Protein AF-A0A559S255-F1 (afdb_monomer)

Sequence (124 aa):
MNSKVTTIAQYVLGVAMLIFGLNKFFGFMPAPDLPLKAKIFMTALDSSGYIFPLLGVFYILAGILLVTKKAIPFALLILVPVSINIVAFHLKLDPKGVLFALIIATLNGYLIYAHWDRFKSLFN

Secondary structure (DSSP, 8-state):
---HHHHHHHHHHHHHHHHHHHHHHH--SPPP---HHHHHHHHHHHHTSSHHHHHHHHHHHHHHHHHTTSSHHHHHHHHHHHHHHHHHHHHHT-GGGHHHHHHHHHHHHHHHHHTHHHHGGG--

Solvent-accessible surface area (backbone atoms only — not comparable to full-atom values): 6671 Å² total; per-residue (Å²): 120,92,45,73,64,60,55,51,52,37,42,54,52,11,52,50,26,34,54,57,13,51,34,58,79,67,61,79,63,82,82,77,93,61,48,70,69,33,43,54,53,53,50,54,42,52,73,65,72,48,55,51,58,51,51,17,51,54,25,33,53,25,9,51,23,34,62,72,67,41,66,46,72,59,27,50,56,66,44,45,66,52,31,54,48,48,39,53,45,13,74,75,41,37,62,90,56,31,67,63,30,47,52,53,32,49,51,47,52,52,52,47,60,57,43,39,84,75,52,48,70,80,79,105

Mean predicted aligned error: 3.07 Å

pLDDT: mean 95.32, std 5.93, range [53.41, 98.75]

Radius of gyration: 15.19 Å; Cα contacts (8 Å, |Δi|>4): 112; chains: 1; bounding box: 41×26×40 Å

Structure (mmCIF, N/CA/C/O backbone):
data_AF-A0A559S255-F1
#
_entry.id   AF-A0A559S255-F1
#
loop_
_atom_site.group_PDB
_atom_site.id
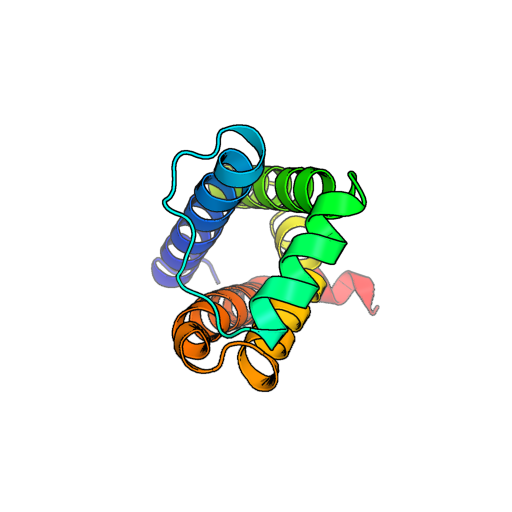_atom_site.type_symbol
_atom_site.label_atom_id
_atom_site.label_alt_id
_atom_site.label_comp_id
_atom_site.label_asym_id
_atom_site.label_entity_id
_atom_site.label_seq_id
_atom_site.pdbx_PDB_ins_code
_atom_site.Cartn_x
_atom_site.Cartn_y
_atom_site.Cartn_z
_atom_site.occupancy
_atom_site.B_iso_or_equiv
_atom_site.auth_seq_id
_atom_site.auth_comp_id
_atom_site.auth_asym_id
_atom_site.auth_atom_id
_atom_site.pdbx_PDB_model_num
ATOM 1 N N . MET A 1 1 ? -15.144 -3.795 15.579 1.00 53.41 1 MET A N 1
ATOM 2 C CA . MET A 1 1 ? -14.539 -5.073 16.030 1.00 53.41 1 MET A CA 1
ATOM 3 C C . MET A 1 1 ? -13.049 -4.873 16.273 1.00 53.41 1 MET A C 1
ATOM 5 O O . MET A 1 1 ? -12.371 -4.411 15.367 1.00 53.41 1 MET A O 1
ATOM 9 N N . ASN A 1 2 ? -12.534 -5.188 17.464 1.00 62.88 2 ASN A N 1
ATOM 10 C CA . ASN A 1 2 ? -11.092 -5.165 17.742 1.00 62.88 2 ASN A CA 1
ATOM 11 C C . ASN A 1 2 ? -10.609 -6.603 17.983 1.00 62.88 2 ASN A C 1
ATOM 13 O O . ASN A 1 2 ? -10.272 -6.991 19.099 1.00 62.88 2 ASN A O 1
ATOM 17 N N . SER A 1 3 ? -10.697 -7.438 16.944 1.00 82.88 3 SER A N 1
ATOM 18 C CA . SER A 1 3 ? -10.234 -8.823 17.024 1.00 82.88 3 SER A CA 1
ATOM 19 C C . SER A 1 3 ? -8.714 -8.868 16.846 1.00 82.88 3 SER A C 1
ATOM 21 O O . SER A 1 3 ? -8.126 -8.049 16.129 1.00 82.88 3 SER A O 1
ATOM 23 N N . LYS A 1 4 ? -8.060 -9.855 17.473 1.00 90.44 4 LYS A N 1
ATOM 24 C CA . LYS A 1 4 ? -6.627 -10.123 17.259 1.00 90.44 4 LYS A CA 1
ATOM 25 C C . LYS A 1 4 ? -6.308 -10.256 15.762 1.00 90.44 4 LYS A C 1
ATOM 27 O O . LYS A 1 4 ? -5.296 -9.736 15.309 1.00 90.44 4 LYS A O 1
ATOM 32 N N . VAL A 1 5 ? -7.222 -10.850 14.989 1.00 93.50 5 VAL A N 1
ATOM 33 C CA . VAL A 1 5 ? -7.116 -11.016 13.531 1.00 93.50 5 VAL A CA 1
ATOM 34 C C . VAL A 1 5 ? -7.062 -9.672 12.800 1.00 93.50 5 VAL A C 1
ATOM 36 O O . VAL A 1 5 ? -6.174 -9.476 11.978 1.00 93.50 5 VAL A O 1
ATOM 39 N N . THR A 1 6 ? -7.949 -8.718 13.112 1.00 94.94 6 THR A N 1
ATOM 40 C CA . THR A 1 6 ? -7.919 -7.371 12.504 1.00 94.94 6 THR A CA 1
ATOM 41 C C . THR A 1 6 ? -6.608 -6.651 12.803 1.00 94.94 6 THR A C 1
ATOM 43 O O . THR A 1 6 ? -6.025 -6.044 11.910 1.00 94.94 6 THR A O 1
ATOM 46 N N . THR A 1 7 ? -6.102 -6.767 14.034 1.00 95.25 7 THR A N 1
ATOM 47 C CA . THR A 1 7 ? -4.818 -6.154 14.407 1.00 95.25 7 THR A CA 1
ATOM 48 C C . THR A 1 7 ? -3.651 -6.781 13.641 1.00 95.25 7 THR A C 1
ATOM 50 O O . THR A 1 7 ? -2.806 -6.052 13.127 1.00 95.25 7 THR A O 1
ATOM 53 N N . ILE A 1 8 ? -3.612 -8.112 13.521 1.00 96.50 8 ILE A N 1
ATOM 54 C CA . ILE A 1 8 ? -2.575 -8.815 12.750 1.00 96.50 8 ILE A CA 1
ATOM 55 C C . ILE A 1 8 ? -2.638 -8.410 11.275 1.00 96.50 8 ILE A C 1
ATOM 57 O O . ILE A 1 8 ? -1.624 -7.996 10.724 1.00 96.50 8 ILE A O 1
ATOM 61 N N . ALA A 1 9 ? -3.821 -8.455 10.655 1.00 96.81 9 ALA A N 1
ATOM 62 C CA . ALA A 1 9 ? -4.013 -8.053 9.262 1.00 96.81 9 ALA A CA 1
ATOM 63 C C . ALA A 1 9 ? -3.556 -6.607 9.008 1.00 96.81 9 ALA A C 1
ATOM 65 O O . ALA A 1 9 ? -2.893 -6.333 8.009 1.00 96.81 9 ALA A O 1
ATOM 66 N N . GLN A 1 10 ? -3.851 -5.694 9.938 1.00 97.56 10 GLN A N 1
ATOM 67 C CA . GLN A 1 10 ? -3.423 -4.299 9.871 1.00 97.56 10 GLN A CA 1
ATOM 68 C C . GLN A 1 10 ? -1.899 -4.154 9.917 1.00 97.56 10 GLN A C 1
ATOM 70 O O . GLN A 1 10 ? -1.342 -3.409 9.113 1.00 97.56 10 GLN A O 1
ATOM 75 N N . TYR A 1 11 ? -1.217 -4.858 10.825 1.00 98.06 11 TYR A N 1
ATOM 76 C CA . TYR A 1 11 ? 0.246 -4.828 10.882 1.00 98.06 11 TYR A CA 1
ATOM 77 C C . TYR A 1 11 ? 0.880 -5.471 9.653 1.00 98.06 11 TYR A C 1
ATOM 79 O O . TYR A 1 11 ? 1.820 -4.903 9.109 1.00 98.06 11 TYR A O 1
ATOM 87 N N . VAL A 1 12 ? 0.354 -6.606 9.184 1.00 98.06 12 VAL A N 1
ATOM 88 C CA . VAL A 1 12 ? 0.843 -7.279 7.972 1.00 98.06 12 VAL A CA 1
ATOM 89 C C . VAL A 1 12 ? 0.743 -6.345 6.768 1.00 98.06 12 VAL A C 1
ATOM 91 O O . VAL A 1 12 ? 1.742 -6.128 6.085 1.00 98.06 12 VAL A O 1
ATOM 94 N N . LEU A 1 13 ? -0.426 -5.733 6.543 1.00 98.38 13 LEU A N 1
ATOM 95 C CA . LEU A 1 13 ? -0.605 -4.782 5.448 1.00 98.38 13 LEU A CA 1
ATOM 96 C C . LEU A 1 13 ? 0.292 -3.549 5.629 1.00 98.38 13 LEU A C 1
ATOM 98 O O . LEU A 1 13 ? 0.990 -3.159 4.699 1.00 98.38 13 LEU A O 1
ATOM 102 N N . GLY A 1 14 ? 0.316 -2.961 6.828 1.00 98.44 14 GLY A N 1
ATOM 103 C CA . GLY A 1 14 ? 1.093 -1.756 7.117 1.00 98.44 14 GLY A CA 1
ATOM 104 C C . GLY A 1 14 ? 2.598 -1.946 6.924 1.00 98.44 14 GLY A C 1
ATOM 105 O O . GLY A 1 14 ? 3.233 -1.146 6.240 1.00 98.44 14 GLY A O 1
ATOM 106 N N . VAL A 1 15 ? 3.165 -3.027 7.463 1.00 98.62 15 VAL A N 1
ATOM 107 C CA . VAL A 1 15 ? 4.589 -3.362 7.304 1.00 98.62 15 VAL A CA 1
ATOM 108 C C . VAL A 1 15 ? 4.915 -3.671 5.845 1.00 98.62 15 VAL A C 1
ATOM 110 O O . VAL A 1 15 ? 5.923 -3.181 5.341 1.00 98.62 15 VAL A O 1
ATOM 113 N N . ALA A 1 16 ? 4.053 -4.409 5.139 1.00 98.12 16 ALA A N 1
ATOM 114 C CA . ALA A 1 16 ? 4.244 -4.664 3.714 1.00 98.12 16 ALA A CA 1
ATOM 115 C C . ALA A 1 16 ? 4.303 -3.353 2.910 1.00 98.12 16 ALA A C 1
ATOM 117 O O . ALA A 1 16 ? 5.206 -3.176 2.093 1.00 98.12 16 ALA A O 1
ATOM 118 N N . MET A 1 17 ? 3.399 -2.402 3.177 1.00 98.38 17 MET A N 1
ATOM 119 C CA . MET A 1 17 ? 3.413 -1.098 2.505 1.00 98.38 17 MET A CA 1
ATOM 120 C C . MET A 1 17 ? 4.685 -0.305 2.820 1.00 98.38 17 MET A C 1
ATOM 122 O O . MET A 1 17 ? 5.274 0.268 1.908 1.00 98.38 17 MET A O 1
ATOM 126 N N . LEU A 1 18 ? 5.171 -0.322 4.066 1.00 98.62 18 LEU A N 1
ATOM 127 C CA . LEU A 1 18 ? 6.449 0.312 4.412 1.00 98.62 18 LEU A CA 1
ATOM 128 C C . LEU A 1 18 ? 7.613 -0.286 3.618 1.00 98.62 18 LEU A C 1
ATOM 130 O O . LEU A 1 18 ? 8.392 0.461 3.031 1.00 98.62 18 LEU A O 1
ATOM 134 N N . ILE A 1 19 ? 7.708 -1.617 3.556 1.00 98.25 19 ILE A N 1
ATOM 135 C CA . ILE A 1 19 ? 8.769 -2.309 2.815 1.00 98.25 19 ILE A CA 1
ATOM 136 C C . ILE A 1 19 ? 8.712 -1.928 1.332 1.00 98.25 19 ILE A C 1
ATOM 138 O O . ILE A 1 19 ? 9.715 -1.481 0.776 1.00 98.25 19 ILE A O 1
ATOM 142 N N . PHE A 1 20 ? 7.546 -2.028 0.687 1.00 96.56 20 PHE A N 1
ATOM 143 C CA . PHE A 1 20 ? 7.433 -1.689 -0.734 1.00 96.56 20 PHE A CA 1
ATOM 144 C C . PHE A 1 20 ? 7.654 -0.209 -1.012 1.00 96.56 20 PHE A C 1
ATOM 146 O O . PHE A 1 20 ? 8.264 0.128 -2.024 1.00 96.56 20 PHE A O 1
ATOM 153 N N . GLY A 1 21 ? 7.167 0.664 -0.133 1.00 97.81 21 GLY A N 1
ATOM 154 C CA . GLY A 1 21 ? 7.314 2.103 -0.275 1.00 97.81 21 GLY A CA 1
ATOM 155 C C . GLY A 1 21 ? 8.771 2.531 -0.167 1.00 97.81 21 GLY A C 1
ATOM 156 O O . GLY A 1 21 ? 9.272 3.210 -1.058 1.00 97.81 21 GLY A O 1
ATOM 157 N N . LEU A 1 22 ? 9.483 2.055 0.858 1.00 98.44 22 LEU A N 1
ATOM 158 C CA . LEU A 1 22 ? 10.917 2.306 1.024 1.00 98.44 22 LEU A CA 1
ATOM 159 C C . LEU A 1 22 ? 11.727 1.716 -0.138 1.00 98.44 22 LEU A C 1
ATOM 161 O O . LEU A 1 22 ? 12.648 2.363 -0.636 1.00 98.44 22 LEU A O 1
ATOM 165 N N . ASN A 1 23 ? 11.354 0.535 -0.638 1.00 97.62 23 ASN A N 1
ATOM 166 C CA . ASN A 1 23 ? 12.034 -0.074 -1.777 1.00 97.62 23 ASN A CA 1
ATOM 167 C C . ASN A 1 23 ? 11.985 0.797 -3.047 1.00 97.62 23 ASN A C 1
ATOM 169 O O . ASN A 1 23 ? 12.914 0.743 -3.847 1.00 97.62 23 ASN A O 1
ATOM 173 N N . LYS A 1 24 ? 10.954 1.636 -3.231 1.00 95.19 24 LYS A N 1
ATOM 174 C CA . LYS A 1 24 ? 10.887 2.563 -4.377 1.00 95.19 24 LYS A CA 1
ATOM 175 C C . LYS A 1 24 ? 11.965 3.649 -4.358 1.00 95.19 24 LYS A C 1
ATOM 177 O O . LYS A 1 24 ? 12.265 4.186 -5.415 1.00 95.19 24 LYS A O 1
ATOM 182 N N . PHE A 1 25 ? 12.544 3.950 -3.196 1.00 96.25 25 PHE A N 1
ATOM 183 C CA . PHE A 1 25 ? 13.598 4.960 -3.052 1.00 96.25 25 PHE A CA 1
ATOM 184 C C . PHE A 1 25 ? 14.987 4.344 -2.890 1.00 96.25 25 PHE A C 1
ATOM 186 O O . PHE A 1 25 ? 15.964 4.904 -3.371 1.00 96.25 25 PHE A O 1
ATOM 193 N N . PHE A 1 26 ? 15.072 3.198 -2.211 1.00 96.81 26 PHE A N 1
ATOM 194 C CA . PHE A 1 26 ? 16.349 2.585 -1.838 1.00 96.81 26 PHE A CA 1
ATOM 195 C C . PHE A 1 26 ? 16.724 1.356 -2.677 1.00 96.81 26 PHE A C 1
ATOM 197 O O . PHE A 1 26 ? 17.877 0.943 -2.637 1.00 96.81 26 PHE A O 1
ATOM 204 N N . GLY A 1 27 ? 15.782 0.761 -3.418 1.00 94.81 27 GLY A N 1
ATOM 205 C CA . GLY A 1 27 ? 16.068 -0.317 -4.372 1.00 94.81 27 GLY A CA 1
ATOM 206 C C . GLY A 1 27 ? 16.701 -1.577 -3.769 1.00 94.81 27 GLY A C 1
ATOM 207 O O . GLY A 1 27 ? 17.547 -2.196 -4.405 1.00 94.81 27 GLY A O 1
ATOM 208 N N . PHE A 1 28 ? 16.332 -1.958 -2.544 1.00 96.75 28 PHE A N 1
ATOM 209 C CA . PHE A 1 28 ? 16.938 -3.098 -1.840 1.00 96.75 28 PHE A CA 1
ATOM 210 C C . PHE A 1 28 ? 16.326 -4.464 -2.195 1.00 96.75 28 PHE A C 1
ATOM 212 O O . PHE A 1 28 ? 16.883 -5.497 -1.828 1.00 96.75 28 PHE A O 1
ATOM 219 N N . MET A 1 29 ? 15.175 -4.501 -2.870 1.00 94.31 29 MET A N 1
ATOM 220 C CA . MET A 1 29 ? 14.568 -5.735 -3.369 1.00 94.31 29 MET A CA 1
ATOM 221 C C . MET A 1 29 ? 15.020 -6.009 -4.807 1.00 94.31 29 MET A C 1
ATOM 223 O O . MET A 1 29 ? 15.062 -5.079 -5.616 1.00 94.31 29 MET A O 1
ATOM 227 N N . PRO A 1 30 ? 15.282 -7.278 -5.163 1.00 92.12 30 PRO A N 1
ATOM 228 C CA . PRO A 1 30 ? 15.609 -7.637 -6.534 1.00 92.12 30 PRO A CA 1
ATOM 229 C C . PRO A 1 30 ? 14.444 -7.305 -7.470 1.00 92.12 30 PRO A C 1
ATOM 231 O O . PRO A 1 30 ? 13.271 -7.476 -7.122 1.00 92.12 30 PRO A O 1
ATOM 234 N N . ALA A 1 31 ? 14.774 -6.847 -8.677 1.00 88.12 31 ALA A N 1
ATOM 235 C CA . ALA A 1 31 ? 13.776 -6.638 -9.713 1.00 88.12 31 ALA A CA 1
ATOM 236 C C . ALA A 1 31 ? 13.134 -7.988 -10.095 1.00 88.12 31 ALA A C 1
ATOM 238 O O . ALA A 1 31 ? 13.863 -8.960 -10.312 1.00 88.12 31 ALA A O 1
ATOM 239 N N . PRO A 1 32 ? 11.795 -8.075 -10.177 1.00 87.12 32 PRO A N 1
ATOM 240 C CA . PRO A 1 32 ? 11.132 -9.294 -10.613 1.00 87.12 32 PRO A CA 1
ATOM 241 C C . PRO A 1 32 ? 11.407 -9.555 -12.097 1.00 87.12 32 PRO A C 1
ATOM 243 O O . PRO A 1 32 ? 11.527 -8.622 -12.894 1.00 87.12 32 PRO A O 1
ATOM 246 N N . ASP A 1 33 ? 11.451 -10.831 -12.473 1.00 91.38 33 ASP A N 1
ATOM 247 C CA . ASP A 1 33 ? 11.450 -11.225 -13.879 1.00 91.38 33 ASP A CA 1
ATOM 248 C C . ASP A 1 33 ? 10.039 -11.041 -14.457 1.00 91.38 33 ASP A C 1
ATOM 250 O O . ASP A 1 33 ? 9.083 -11.679 -14.011 1.00 91.38 33 ASP A O 1
ATOM 254 N N . LEU A 1 34 ? 9.898 -10.118 -15.413 1.00 95.00 34 LEU A N 1
ATOM 255 C CA . LEU A 1 34 ? 8.613 -9.689 -15.962 1.00 95.00 34 LEU A CA 1
ATOM 256 C C . LEU A 1 34 ? 8.487 -10.059 -17.446 1.00 95.00 34 LEU A C 1
ATOM 258 O O . LEU A 1 34 ? 9.427 -9.840 -18.217 1.00 95.00 34 LEU A O 1
ATOM 262 N N . PRO A 1 35 ? 7.296 -10.497 -17.903 1.00 96.44 35 PRO A N 1
ATOM 263 C CA . PRO A 1 35 ? 7.006 -10.629 -19.328 1.00 96.44 35 PRO A CA 1
ATOM 264 C C . PRO A 1 35 ? 7.253 -9.320 -20.093 1.00 96.44 35 PRO A C 1
ATOM 266 O O . PRO A 1 35 ? 7.072 -8.229 -19.552 1.00 96.44 35 PRO A O 1
ATOM 269 N N . LEU A 1 36 ? 7.575 -9.408 -21.389 1.00 96.12 36 LEU A N 1
ATOM 270 C CA . LEU A 1 36 ? 7.940 -8.241 -22.209 1.00 96.12 36 LEU A CA 1
ATOM 271 C C . LEU A 1 36 ? 6.928 -7.082 -22.115 1.00 96.12 36 LEU A C 1
ATOM 273 O O . LEU A 1 36 ? 7.324 -5.934 -21.937 1.00 96.12 36 LEU A O 1
ATOM 277 N N . LYS A 1 37 ? 5.621 -7.372 -22.185 1.00 95.94 37 LYS A N 1
ATOM 278 C CA . LYS A 1 37 ? 4.571 -6.341 -22.089 1.00 95.94 37 LYS A CA 1
ATOM 279 C C . LYS A 1 37 ? 4.550 -5.649 -20.720 1.00 95.94 37 LYS A C 1
ATOM 281 O O . LYS A 1 37 ? 4.417 -4.429 -20.662 1.00 95.94 37 LYS A O 1
ATOM 286 N N . ALA A 1 38 ? 4.711 -6.409 -19.635 1.00 96.94 38 ALA A N 1
ATOM 287 C CA . ALA A 1 38 ? 4.827 -5.865 -18.284 1.00 96.94 38 ALA A CA 1
ATOM 288 C C . ALA A 1 38 ? 6.085 -5.004 -18.136 1.00 96.94 38 ALA A C 1
ATOM 290 O O . ALA A 1 38 ? 6.009 -3.904 -17.592 1.00 96.94 38 ALA A O 1
ATOM 291 N N . LYS A 1 39 ? 7.221 -5.464 -18.675 1.00 96.69 39 LYS A N 1
ATOM 292 C CA . LYS A 1 39 ? 8.483 -4.718 -18.660 1.00 96.69 39 LYS A CA 1
ATOM 293 C C . LYS A 1 39 ? 8.352 -3.370 -19.374 1.00 96.69 39 LYS A C 1
ATOM 295 O O . LYS A 1 39 ? 8.711 -2.357 -18.790 1.00 96.69 39 LYS A O 1
ATOM 300 N N . ILE A 1 40 ? 7.778 -3.344 -20.581 1.00 97.44 40 ILE A N 1
ATOM 301 C CA . ILE A 1 40 ? 7.544 -2.100 -21.341 1.00 97.44 40 ILE A CA 1
ATOM 302 C C . ILE A 1 40 ? 6.700 -1.111 -20.526 1.00 97.44 40 ILE A C 1
ATOM 304 O O . ILE A 1 40 ? 7.072 0.055 -20.404 1.00 97.44 40 ILE A O 1
ATOM 308 N N . PHE A 1 41 ? 5.595 -1.574 -19.935 1.00 96.75 41 PHE A N 1
ATOM 309 C CA . PHE A 1 41 ? 4.734 -0.729 -19.106 1.00 96.75 41 PHE A CA 1
ATOM 310 C C . PHE A 1 41 ? 5.480 -0.165 -17.890 1.00 96.75 41 PHE A C 1
ATOM 312 O O . PHE A 1 41 ? 5.458 1.041 -17.656 1.00 96.75 41 PHE A O 1
ATOM 319 N N . MET A 1 42 ? 6.188 -1.020 -17.148 1.00 96.00 42 MET A N 1
ATOM 320 C CA . MET A 1 42 ? 6.944 -0.611 -15.961 1.00 96.00 42 MET A CA 1
ATOM 321 C C . MET A 1 42 ? 8.059 0.383 -16.300 1.00 96.00 42 MET A C 1
ATOM 323 O O . MET A 1 42 ? 8.209 1.374 -15.592 1.00 96.00 42 MET A O 1
ATOM 327 N N . THR A 1 43 ? 8.794 0.172 -17.396 1.00 96.00 43 THR A N 1
ATOM 328 C CA . THR A 1 43 ? 9.829 1.107 -17.865 1.00 96.00 43 THR A CA 1
ATOM 329 C C . THR A 1 43 ? 9.239 2.456 -18.274 1.00 96.00 43 THR A C 1
ATOM 331 O O . THR A 1 43 ? 9.840 3.486 -17.982 1.00 96.00 43 THR A O 1
ATOM 334 N N . ALA A 1 44 ? 8.063 2.483 -18.907 1.00 97.31 44 ALA A N 1
ATOM 335 C CA . ALA A 1 44 ? 7.392 3.737 -19.251 1.00 97.31 44 ALA A CA 1
ATOM 336 C C . ALA A 1 44 ? 6.977 4.528 -17.997 1.00 97.31 44 ALA A C 1
ATOM 338 O O . ALA A 1 44 ? 7.184 5.740 -17.935 1.00 97.31 44 ALA A O 1
ATOM 339 N N . LEU A 1 45 ? 6.446 3.843 -16.976 1.00 96.38 45 LEU A N 1
ATOM 340 C CA . LEU A 1 45 ? 6.133 4.469 -15.689 1.00 96.38 45 LEU A CA 1
ATOM 341 C C . LEU A 1 45 ? 7.387 4.978 -14.973 1.00 96.38 45 LEU A C 1
ATOM 343 O O . LEU A 1 45 ? 7.355 6.073 -14.419 1.00 96.38 45 LEU A O 1
ATOM 347 N N . ASP A 1 46 ? 8.481 4.219 -15.003 1.00 95.31 46 ASP A N 1
ATOM 348 C CA . ASP A 1 46 ? 9.761 4.636 -14.420 1.00 95.31 46 ASP A CA 1
ATOM 349 C C . ASP A 1 46 ? 10.299 5.896 -15.099 1.00 95.31 46 ASP A C 1
ATOM 351 O O . ASP A 1 46 ? 10.588 6.901 -14.454 1.00 95.31 46 ASP A O 1
ATOM 355 N N . SER A 1 47 ? 10.311 5.875 -16.433 1.00 97.19 47 SER A N 1
ATOM 356 C CA . SER A 1 47 ? 10.827 6.960 -17.273 1.00 97.19 47 SER A CA 1
ATOM 357 C C . SER A 1 47 ? 10.019 8.253 -17.140 1.00 97.19 47 SER A C 1
ATOM 359 O O . SER A 1 47 ? 10.520 9.321 -17.479 1.00 97.19 47 SER A O 1
ATOM 361 N N . SER A 1 48 ? 8.784 8.185 -16.625 1.00 97.25 48 SER A N 1
ATOM 362 C CA . SER A 1 48 ? 7.997 9.379 -16.291 1.00 97.25 48 SER A CA 1
ATOM 363 C C . SER A 1 48 ? 8.617 10.211 -15.161 1.00 97.25 48 SER A C 1
ATOM 365 O O . SER A 1 48 ? 8.313 11.394 -15.035 1.00 97.25 48 SER A O 1
ATOM 367 N N . GLY A 1 49 ? 9.452 9.604 -14.311 1.00 95.75 49 GLY A N 1
ATOM 368 C CA . GLY A 1 49 ? 10.158 10.271 -13.217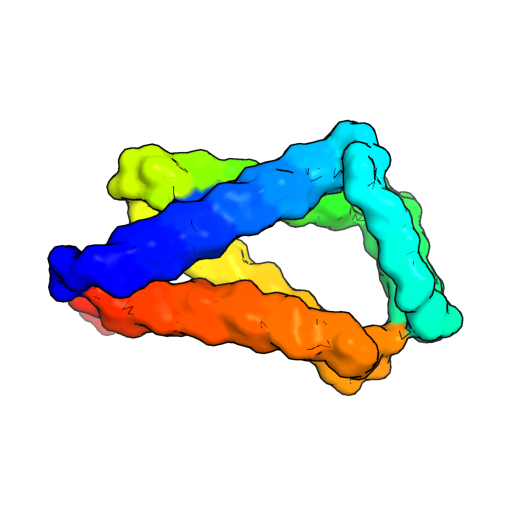 1.00 95.75 49 GLY A CA 1
ATOM 369 C C . GLY A 1 49 ? 9.316 10.606 -11.980 1.00 95.75 49 GLY A C 1
ATOM 370 O O . GLY A 1 49 ? 9.886 10.989 -10.962 1.00 95.75 49 GLY A O 1
ATOM 371 N N . TYR A 1 50 ? 7.986 10.448 -12.011 1.00 96.75 50 TYR A N 1
ATOM 372 C CA . TYR A 1 50 ? 7.123 10.822 -10.876 1.00 96.75 50 TYR A CA 1
ATOM 373 C C . TYR A 1 50 ? 6.242 9.690 -10.341 1.00 96.75 50 TYR A C 1
ATOM 375 O O . TYR A 1 50 ? 5.904 9.698 -9.157 1.00 96.75 50 TYR A O 1
ATOM 383 N N . ILE A 1 51 ? 5.883 8.696 -11.163 1.00 96.69 51 ILE A N 1
ATOM 384 C CA . ILE A 1 51 ? 4.910 7.665 -10.767 1.00 96.69 51 ILE A CA 1
ATOM 385 C C . ILE A 1 51 ? 5.426 6.798 -9.613 1.00 96.69 51 ILE A C 1
ATOM 387 O O . ILE A 1 51 ? 4.724 6.630 -8.615 1.00 96.69 51 ILE A O 1
ATOM 391 N N . PHE A 1 52 ? 6.640 6.247 -9.713 1.00 95.69 52 PHE A N 1
ATOM 392 C CA . PHE A 1 52 ? 7.177 5.392 -8.648 1.00 95.69 52 PHE A CA 1
ATOM 393 C C . PHE A 1 52 ? 7.520 6.139 -7.357 1.00 95.69 52 PHE A C 1
ATOM 395 O O . PHE A 1 52 ? 7.156 5.615 -6.301 1.00 95.69 52 PHE A O 1
ATOM 402 N N . PRO A 1 53 ? 8.123 7.344 -7.391 1.00 97.00 53 PRO A N 1
ATOM 403 C CA . PRO A 1 53 ? 8.272 8.164 -6.192 1.00 97.00 53 PRO A CA 1
ATOM 404 C C . PRO A 1 53 ? 6.930 8.466 -5.517 1.00 97.00 53 PRO A C 1
ATOM 406 O O . PRO A 1 53 ? 6.788 8.260 -4.312 1.00 97.00 53 PRO A O 1
ATOM 409 N N . LEU A 1 54 ? 5.913 8.873 -6.286 1.00 97.75 54 LEU A N 1
ATOM 410 C CA . LEU A 1 54 ? 4.583 9.174 -5.752 1.00 97.75 54 LEU A CA 1
ATOM 411 C C . LEU A 1 54 ? 3.931 7.940 -5.112 1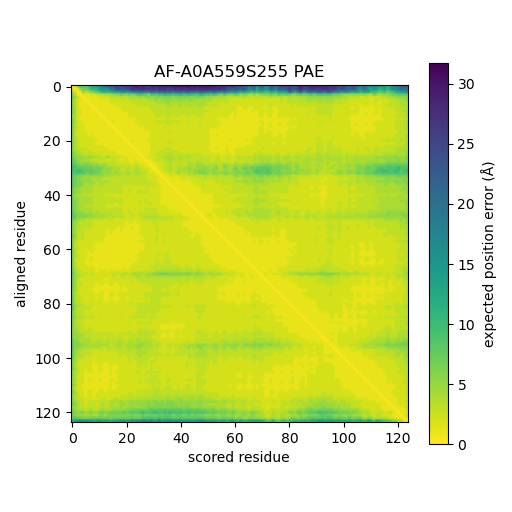.00 97.75 54 LEU A C 1
ATOM 413 O O . LEU A 1 54 ? 3.406 8.014 -4.000 1.00 97.75 54 LEU A O 1
ATOM 417 N N . LEU A 1 55 ? 4.016 6.786 -5.780 1.00 97.06 55 LEU A N 1
ATOM 418 C CA . LEU A 1 55 ? 3.532 5.517 -5.242 1.00 97.06 55 LEU A CA 1
ATOM 419 C C . LEU A 1 55 ? 4.260 5.145 -3.942 1.00 97.06 55 LEU A C 1
ATOM 421 O O . LEU A 1 55 ? 3.623 4.730 -2.974 1.00 97.06 55 LEU A O 1
ATOM 425 N N . GLY A 1 56 ? 5.581 5.346 -3.902 1.00 97.88 56 GLY A N 1
ATOM 426 C CA . GLY A 1 56 ? 6.403 5.145 -2.714 1.00 97.88 56 GLY A CA 1
ATOM 427 C C . GLY A 1 56 ? 5.947 6.002 -1.532 1.00 97.88 56 GLY A C 1
ATOM 428 O O . GLY A 1 56 ? 5.783 5.476 -0.431 1.00 97.88 56 GLY A O 1
ATOM 429 N N . VAL A 1 57 ? 5.662 7.291 -1.756 1.00 98.38 57 VAL A N 1
ATOM 430 C CA . VAL A 1 57 ? 5.124 8.195 -0.721 1.00 98.38 57 VAL A CA 1
ATOM 431 C C . VAL A 1 57 ? 3.791 7.683 -0.181 1.00 98.38 57 VAL A C 1
ATOM 433 O O . VAL A 1 57 ? 3.626 7.592 1.036 1.00 98.38 57 VAL A O 1
ATOM 436 N N . PHE A 1 58 ? 2.851 7.307 -1.053 1.00 98.19 58 PHE A N 1
ATOM 437 C CA . PHE A 1 58 ? 1.550 6.795 -0.612 1.00 98.19 58 PHE A CA 1
ATOM 438 C C . PHE A 1 58 ? 1.668 5.493 0.183 1.00 98.19 58 PHE A C 1
ATOM 440 O O . PHE A 1 58 ? 0.970 5.327 1.184 1.00 98.19 58 PHE A O 1
ATOM 447 N N . TYR A 1 59 ? 2.576 4.600 -0.212 1.00 98.44 59 TYR A N 1
ATOM 448 C CA . TYR A 1 59 ? 2.835 3.352 0.507 1.00 98.44 59 TYR A CA 1
ATOM 449 C C . TYR A 1 59 ? 3.418 3.612 1.893 1.00 98.44 59 TYR A C 1
ATOM 451 O O . TYR A 1 59 ? 2.927 3.060 2.878 1.00 98.44 59 TYR A O 1
ATOM 459 N N . ILE A 1 60 ? 4.420 4.488 1.993 1.00 98.75 60 ILE A N 1
ATOM 460 C CA . ILE A 1 60 ? 5.026 4.850 3.278 1.00 98.75 60 ILE A CA 1
ATOM 461 C C . ILE A 1 60 ? 3.984 5.513 4.180 1.00 98.75 60 ILE A C 1
ATOM 463 O O . ILE A 1 60 ? 3.828 5.107 5.331 1.00 98.75 60 ILE A O 1
ATOM 467 N N . LEU A 1 61 ? 3.228 6.484 3.661 1.00 98.69 61 LEU A N 1
ATOM 468 C CA . LEU A 1 61 ? 2.194 7.184 4.420 1.00 98.69 61 LEU A CA 1
ATOM 469 C C . LEU A 1 61 ? 1.135 6.211 4.953 1.00 98.69 61 LEU A C 1
ATOM 471 O O . LEU A 1 61 ? 0.872 6.189 6.157 1.00 98.69 61 LEU A O 1
ATOM 475 N N . ALA A 1 62 ? 0.563 5.371 4.086 1.00 98.50 62 ALA A N 1
ATOM 476 C CA . ALA A 1 62 ? -0.420 4.374 4.498 1.00 98.50 62 ALA A CA 1
ATOM 477 C C . ALA A 1 62 ? 0.177 3.373 5.502 1.00 98.50 62 ALA A C 1
ATOM 479 O O . ALA A 1 62 ? -0.448 3.070 6.518 1.00 98.50 62 ALA A O 1
ATOM 480 N N . GLY A 1 63 ? 1.407 2.913 5.266 1.00 98.62 63 GLY A N 1
ATOM 481 C CA . GLY A 1 63 ? 2.126 2.001 6.150 1.00 98.62 63 GLY A CA 1
ATOM 482 C C . GLY A 1 63 ? 2.333 2.566 7.558 1.00 98.62 63 GLY A C 1
ATOM 483 O O . GLY A 1 63 ? 1.982 1.907 8.538 1.00 98.62 63 GLY A O 1
ATOM 484 N N . ILE A 1 64 ? 2.816 3.809 7.675 1.00 98.75 64 ILE A N 1
ATOM 485 C CA . ILE A 1 64 ? 2.999 4.500 8.965 1.00 98.75 64 ILE A CA 1
ATOM 486 C C . ILE A 1 64 ? 1.662 4.616 9.699 1.00 98.75 64 ILE A C 1
ATOM 488 O O . ILE A 1 64 ? 1.577 4.294 10.887 1.00 98.75 64 ILE A O 1
ATOM 492 N N . LEU A 1 65 ? 0.609 5.057 9.009 1.00 98.56 65 LEU A N 1
ATOM 493 C CA . LEU A 1 65 ? -0.716 5.238 9.603 1.00 98.56 65 LEU A CA 1
ATOM 494 C C . LEU A 1 65 ? -1.302 3.913 10.116 1.00 98.56 65 LEU A C 1
ATOM 496 O O . LEU A 1 65 ? -1.792 3.847 11.247 1.00 98.56 65 LEU A O 1
ATOM 500 N N . LEU A 1 66 ? -1.173 2.830 9.344 1.00 98.31 66 LEU A N 1
ATOM 501 C CA . LEU A 1 66 ? -1.613 1.498 9.763 1.00 98.31 66 LEU A CA 1
ATOM 502 C C . LEU A 1 66 ? -0.794 0.971 10.951 1.00 98.31 66 LEU A C 1
ATOM 504 O O . LEU A 1 66 ? -1.382 0.522 11.935 1.00 98.31 66 LEU A O 1
ATOM 508 N N . VAL A 1 67 ? 0.537 1.062 10.927 1.00 98.25 67 VAL A N 1
ATOM 509 C CA . VAL A 1 67 ? 1.396 0.547 12.014 1.00 98.25 67 VAL A CA 1
ATOM 510 C C . VAL A 1 67 ? 1.207 1.338 13.313 1.00 98.25 67 VAL A C 1
ATOM 512 O O . VAL A 1 67 ? 1.092 0.749 14.390 1.00 98.25 67 VAL A O 1
ATOM 515 N N . THR A 1 68 ? 1.103 2.665 13.224 1.00 97.81 68 THR A N 1
ATOM 516 C CA . THR A 1 68 ? 0.856 3.547 14.383 1.00 97.81 68 THR A CA 1
ATOM 517 C C . THR A 1 68 ? -0.608 3.569 14.828 1.00 97.81 68 THR A C 1
ATOM 519 O O . THR A 1 68 ? -0.940 4.207 15.827 1.00 97.81 68 THR A O 1
ATOM 522 N N . LYS A 1 69 ? -1.489 2.863 14.104 1.00 96.06 69 LYS A N 1
ATOM 523 C CA . LYS A 1 69 ? -2.943 2.816 14.318 1.00 96.06 69 LYS A CA 1
ATOM 524 C C . LYS A 1 69 ? -3.625 4.193 14.257 1.00 96.06 69 LYS A C 1
ATOM 526 O O . LYS A 1 69 ? -4.696 4.376 14.838 1.00 96.06 69 LYS A O 1
ATOM 531 N N . LYS A 1 70 ? -3.036 5.156 13.543 1.00 94.50 70 LYS A N 1
ATOM 532 C CA . LYS A 1 70 ? -3.573 6.512 13.357 1.00 94.50 70 LYS A CA 1
ATOM 533 C C . LYS A 1 70 ? -4.299 6.620 12.022 1.00 94.50 70 LYS A C 1
ATOM 535 O O . LYS A 1 70 ? -3.841 6.074 11.032 1.00 94.50 70 LYS A O 1
ATOM 540 N N . ALA A 1 71 ? -5.434 7.324 11.998 1.00 95.94 71 ALA A N 1
ATOM 541 C CA . ALA A 1 71 ? -6.215 7.590 10.783 1.00 95.94 71 ALA A CA 1
ATOM 542 C C . ALA A 1 71 ? -6.423 6.353 9.873 1.00 95.94 71 ALA A C 1
ATOM 544 O O . ALA A 1 71 ? -6.362 6.453 8.651 1.00 95.94 71 ALA A O 1
ATOM 545 N N . ILE A 1 72 ? -6.680 5.179 10.469 1.00 96.31 72 ILE A N 1
ATOM 546 C CA . ILE A 1 72 ? -6.783 3.897 9.744 1.00 96.31 72 ILE A CA 1
ATOM 547 C C . ILE A 1 72 ? -7.738 3.973 8.537 1.00 96.31 72 ILE A C 1
ATOM 549 O O . ILE A 1 72 ? -7.323 3.555 7.460 1.00 96.31 72 ILE A O 1
ATOM 553 N N . PRO A 1 73 ? -8.967 4.530 8.642 1.00 96.31 73 PRO A N 1
ATOM 554 C CA . PRO A 1 73 ? -9.861 4.618 7.485 1.00 96.31 73 PRO A CA 1
ATOM 555 C C . PRO A 1 73 ? -9.258 5.389 6.301 1.00 96.31 73 PRO A C 1
ATOM 557 O O . PRO A 1 73 ? -9.387 4.966 5.157 1.00 96.31 73 PRO A O 1
ATOM 560 N N . PHE A 1 74 ? -8.537 6.477 6.577 1.00 97.62 74 PHE A N 1
ATOM 561 C CA . PHE A 1 74 ? -7.854 7.268 5.554 1.00 97.62 74 PHE A CA 1
ATOM 562 C C . PHE A 1 74 ? -6.713 6.483 4.893 1.00 97.62 74 PHE A C 1
ATOM 564 O O . PHE A 1 74 ? -6.616 6.456 3.668 1.00 97.62 74 PHE A O 1
ATOM 571 N N . ALA A 1 75 ? -5.904 5.774 5.686 1.00 98.12 75 ALA A N 1
ATOM 572 C CA . ALA A 1 75 ? -4.836 4.921 5.166 1.00 98.12 75 ALA A CA 1
ATOM 573 C C . ALA A 1 75 ? -5.367 3.834 4.218 1.00 98.12 75 ALA A C 1
ATOM 575 O O . ALA A 1 75 ? -4.793 3.600 3.158 1.00 98.12 75 ALA A O 1
ATOM 576 N N . LEU A 1 76 ? -6.490 3.202 4.570 1.00 98.25 76 LEU A N 1
ATOM 577 C CA . LEU A 1 76 ? -7.117 2.175 3.738 1.00 98.25 76 LEU A CA 1
ATOM 578 C C . LEU A 1 76 ? -7.664 2.748 2.421 1.00 98.25 76 LEU A C 1
ATOM 580 O O . LEU A 1 76 ? -7.531 2.105 1.381 1.00 98.25 76 LEU A O 1
ATOM 584 N N . LEU A 1 77 ? -8.216 3.970 2.437 1.00 97.62 77 LEU A N 1
ATOM 585 C CA . LEU A 1 77 ? -8.692 4.650 1.224 1.00 97.62 77 LEU A CA 1
ATOM 586 C C . LEU A 1 77 ? -7.562 5.013 0.265 1.00 97.62 77 LEU A C 1
ATOM 588 O O . LEU A 1 77 ? -7.723 4.816 -0.938 1.00 97.62 77 LEU A O 1
ATOM 592 N N . ILE A 1 78 ? -6.413 5.467 0.777 1.00 97.56 78 ILE A N 1
ATOM 593 C CA . ILE A 1 78 ? -5.210 5.687 -0.046 1.00 97.56 78 ILE A CA 1
ATOM 594 C C . ILE A 1 78 ? -4.853 4.408 -0.821 1.00 97.56 78 ILE A C 1
ATOM 596 O O . ILE A 1 78 ? -4.481 4.464 -1.993 1.00 97.56 78 ILE A O 1
ATOM 600 N N . LEU A 1 79 ? -5.003 3.243 -0.185 1.00 98.25 79 LEU A N 1
ATOM 601 C CA . LEU A 1 79 ? -4.648 1.950 -0.766 1.00 98.25 79 LEU A CA 1
ATOM 602 C C . LEU A 1 79 ? -5.704 1.374 -1.720 1.00 98.25 79 LEU A C 1
ATOM 604 O O . LEU A 1 79 ? -5.405 0.400 -2.409 1.00 98.25 79 LEU A O 1
ATOM 608 N N . VAL A 1 80 ? -6.917 1.931 -1.808 1.00 97.94 80 VAL A N 1
ATOM 609 C CA . VAL A 1 80 ? -7.962 1.435 -2.728 1.00 97.94 80 VAL A CA 1
ATOM 610 C C . VAL A 1 80 ? -7.540 1.526 -4.202 1.00 97.94 80 VAL A C 1
ATOM 612 O O . VAL A 1 80 ? -7.487 0.476 -4.849 1.00 97.94 80 VAL A O 1
ATOM 615 N N . PRO A 1 81 ? -7.199 2.707 -4.762 1.00 97.19 81 PRO A N 1
ATOM 616 C CA . PRO A 1 81 ? -6.807 2.805 -6.171 1.00 97.19 81 PRO A CA 1
ATOM 617 C C . PRO A 1 81 ? -5.542 1.994 -6.472 1.00 97.19 81 PRO A C 1
ATOM 619 O O . PRO A 1 81 ? -5.438 1.375 -7.529 1.00 97.19 81 PRO A O 1
ATOM 622 N N . VAL A 1 82 ? -4.619 1.927 -5.510 1.00 95.31 82 VAL A N 1
ATOM 623 C CA . VAL A 1 82 ? -3.426 1.078 -5.577 1.00 95.31 82 VAL A CA 1
ATOM 624 C C . VAL A 1 82 ? -3.813 -0.393 -5.716 1.00 95.31 82 VAL A C 1
ATOM 626 O O . VAL A 1 82 ? -3.346 -1.064 -6.630 1.00 95.31 82 VAL A O 1
ATOM 629 N N . SER A 1 83 ? -4.675 -0.893 -4.828 1.00 96.69 83 SER A N 1
ATOM 630 C CA . SER A 1 83 ? -5.097 -2.300 -4.797 1.00 96.69 83 SER A CA 1
ATOM 631 C C . SER A 1 83 ? -5.771 -2.707 -6.107 1.00 96.69 83 SER A C 1
ATOM 633 O O . SER A 1 83 ? -5.508 -3.782 -6.643 1.00 96.69 83 SER A O 1
ATOM 635 N N . ILE A 1 84 ? -6.605 -1.825 -6.660 1.00 97.88 84 ILE A N 1
ATOM 636 C CA . ILE A 1 84 ? -7.253 -2.046 -7.956 1.00 97.88 84 ILE A CA 1
ATOM 637 C C . ILE A 1 84 ? -6.203 -2.095 -9.071 1.00 97.88 84 ILE A C 1
ATOM 639 O O . ILE A 1 84 ? -6.233 -2.999 -9.908 1.00 97.88 84 ILE A O 1
ATOM 643 N N . ASN A 1 85 ? -5.254 -1.155 -9.072 1.00 96.19 85 ASN A N 1
ATOM 644 C CA . ASN A 1 85 ? -4.226 -1.079 -10.102 1.00 96.19 85 ASN A CA 1
ATOM 645 C C . ASN A 1 85 ? -3.295 -2.303 -10.098 1.00 96.19 85 ASN A C 1
ATOM 647 O O . ASN A 1 85 ? -3.069 -2.872 -11.164 1.00 96.19 85 ASN A O 1
ATOM 651 N N . ILE A 1 86 ? -2.814 -2.754 -8.932 1.00 95.19 86 ILE A N 1
ATOM 652 C CA . ILE A 1 86 ? -1.925 -3.927 -8.857 1.00 95.19 86 ILE A CA 1
ATOM 653 C C . ILE A 1 86 ? -2.632 -5.195 -9.351 1.00 95.19 86 ILE A C 1
ATOM 655 O O . ILE A 1 86 ? -2.047 -5.970 -10.106 1.00 95.19 86 ILE A O 1
ATOM 659 N N . VAL A 1 87 ? -3.910 -5.389 -9.002 1.00 98.00 87 VAL A N 1
ATOM 660 C CA . VAL A 1 87 ? -4.687 -6.542 -9.476 1.00 98.00 87 VAL A CA 1
ATOM 661 C C . VAL A 1 87 ? -4.880 -6.461 -10.990 1.00 98.00 87 VAL A C 1
ATOM 663 O O . VAL A 1 87 ? -4.626 -7.441 -11.688 1.00 98.00 87 VAL A O 1
ATOM 666 N N . ALA A 1 88 ? -5.257 -5.296 -11.523 1.00 98.00 88 ALA A N 1
ATOM 667 C CA . ALA A 1 88 ? -5.415 -5.103 -12.963 1.00 98.00 88 ALA A CA 1
ATOM 668 C C . ALA A 1 88 ? -4.104 -5.340 -13.735 1.00 98.00 88 ALA A C 1
ATOM 670 O O . ALA A 1 88 ? -4.118 -6.013 -14.770 1.00 98.00 88 ALA A O 1
ATOM 671 N N . PHE A 1 89 ? -2.976 -4.842 -13.218 1.00 97.56 89 PHE A N 1
ATOM 672 C CA . PHE A 1 89 ? -1.648 -5.064 -13.790 1.00 97.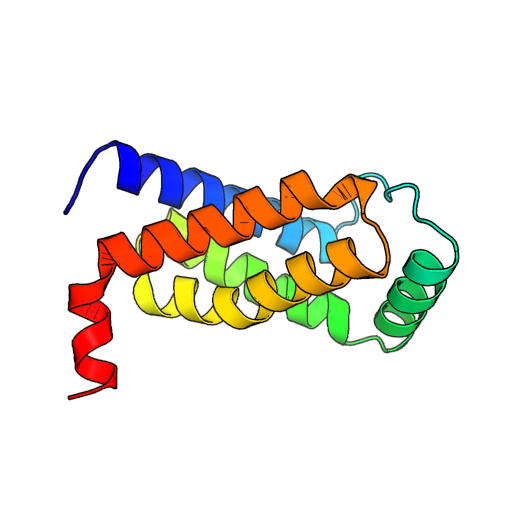56 89 PHE A CA 1
ATOM 673 C C . PHE A 1 89 ? -1.329 -6.557 -13.876 1.00 97.56 89 PHE A C 1
ATOM 675 O O . PHE A 1 89 ? -1.013 -7.051 -14.958 1.00 97.56 89 PHE A O 1
ATOM 682 N N . HIS A 1 90 ? -1.475 -7.301 -12.779 1.00 97.31 90 HIS A N 1
ATOM 683 C CA . HIS A 1 90 ? -1.162 -8.728 -12.787 1.00 97.31 90 HIS A CA 1
ATOM 684 C C . HIS A 1 90 ? -2.134 -9.533 -13.656 1.00 97.31 90 HIS A C 1
ATOM 686 O O . HIS A 1 90 ? -1.701 -10.385 -14.424 1.00 97.31 90 HIS A O 1
ATOM 692 N N . LEU A 1 91 ? -3.431 -9.220 -13.650 1.00 97.31 91 LEU A N 1
ATOM 693 C CA . LEU A 1 91 ? -4.396 -9.906 -14.518 1.00 97.31 91 LEU A CA 1
ATOM 694 C C . LEU A 1 91 ? -4.122 -9.705 -16.018 1.00 97.31 91 LEU A C 1
ATOM 696 O O . LEU A 1 91 ? -4.497 -10.559 -16.822 1.00 97.31 91 LEU A O 1
ATOM 700 N N . LYS A 1 92 ? -3.511 -8.582 -16.418 1.00 97.56 92 LYS A N 1
ATOM 701 C CA . LYS A 1 92 ? -3.302 -8.241 -17.837 1.00 97.56 92 LYS A CA 1
ATOM 702 C C . LYS A 1 92 ? -1.874 -8.426 -18.333 1.00 97.56 92 LYS A C 1
ATOM 704 O O . LYS A 1 92 ? -1.695 -8.758 -19.504 1.00 97.56 92 LYS A O 1
ATOM 709 N N . LEU A 1 93 ? -0.877 -8.170 -17.493 1.00 97.19 93 LEU A N 1
ATOM 710 C CA . LEU A 1 93 ? 0.520 -8.028 -17.906 1.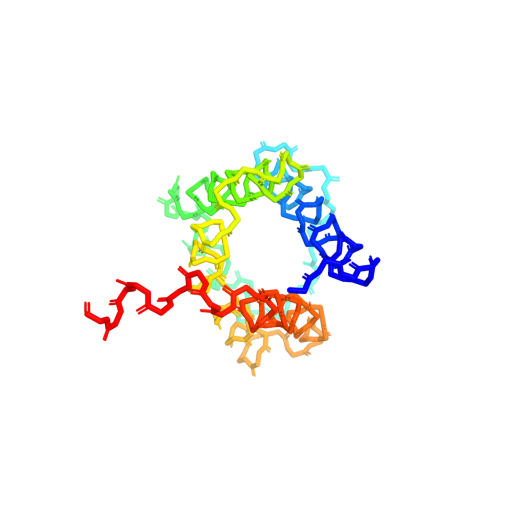00 97.19 93 LEU A CA 1
ATOM 711 C C . LEU A 1 93 ? 1.452 -9.032 -17.220 1.00 97.19 93 LEU A C 1
ATOM 713 O O . LEU A 1 93 ? 2.395 -9.488 -17.865 1.00 97.19 93 LEU A O 1
ATOM 717 N N . ASP A 1 94 ? 1.176 -9.411 -15.969 1.00 96.38 94 ASP A N 1
ATOM 718 C CA . ASP A 1 94 ? 1.975 -10.394 -15.222 1.00 96.38 94 ASP A CA 1
ATOM 719 C C . ASP A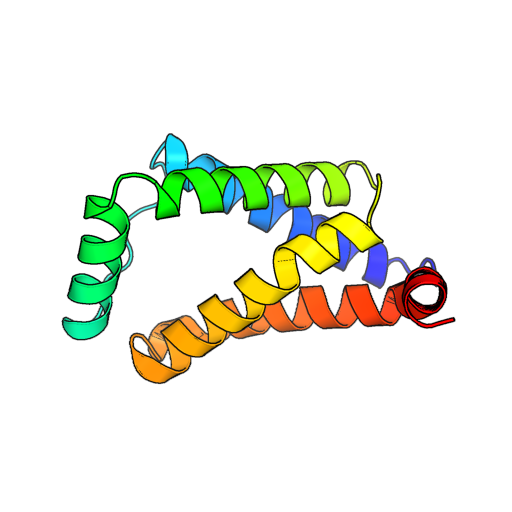 1 94 ? 1.114 -11.363 -14.376 1.00 96.38 94 ASP A C 1
ATOM 721 O O . ASP A 1 94 ? 1.035 -11.236 -13.149 1.00 96.38 94 ASP A O 1
ATOM 725 N N . PRO A 1 95 ? 0.462 -12.363 -15.004 1.00 95.00 95 PRO A N 1
ATOM 726 C CA . PRO A 1 95 ? -0.432 -13.279 -14.291 1.00 95.00 95 PRO A CA 1
ATOM 727 C C . PRO A 1 95 ? 0.261 -14.139 -13.233 1.00 95.00 95 PRO A C 1
ATOM 729 O O . PRO A 1 95 ? -0.385 -14.566 -12.279 1.00 95.00 95 PRO A O 1
ATOM 732 N N . LYS A 1 96 ? 1.573 -14.384 -13.360 1.00 93.12 96 LYS A N 1
ATOM 733 C CA . LYS A 1 96 ? 2.329 -15.195 -12.392 1.00 93.12 96 LYS A CA 1
ATOM 734 C C . LYS A 1 96 ? 2.381 -14.530 -11.012 1.00 93.12 96 LYS A C 1
ATOM 736 O O . LYS A 1 96 ? 2.340 -15.230 -10.005 1.00 93.12 96 LYS A O 1
ATOM 741 N N . GLY A 1 97 ? 2.415 -13.196 -10.960 1.00 90.12 97 GLY A N 1
ATOM 742 C CA . GLY A 1 97 ? 2.419 -12.426 -9.713 1.00 90.12 97 GLY A CA 1
ATOM 743 C C . GLY A 1 97 ? 1.038 -12.160 -9.095 1.00 90.12 97 GLY A C 1
ATOM 744 O O . GLY A 1 97 ? 0.956 -11.539 -8.033 1.00 90.12 97 GLY 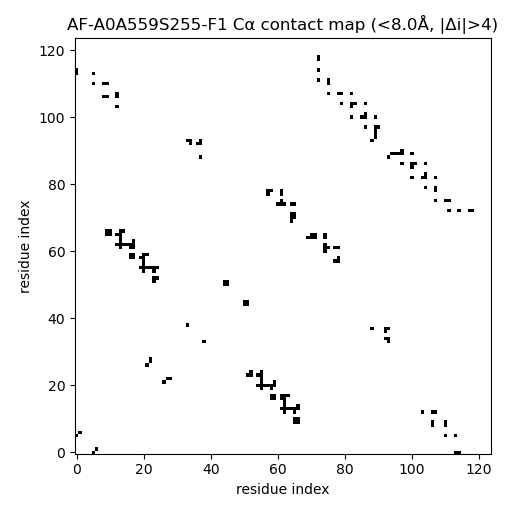A O 1
ATOM 745 N N . VAL A 1 98 ? -0.060 -12.629 -9.707 1.00 95.75 98 VAL A N 1
ATOM 746 C CA . VAL A 1 98 ? -1.429 -12.243 -9.307 1.00 95.75 98 VAL A CA 1
ATOM 747 C C . VAL A 1 98 ? -1.778 -12.610 -7.866 1.00 95.75 98 VAL A C 1
ATOM 749 O O . VAL A 1 98 ? -2.489 -11.858 -7.201 1.00 95.75 98 VAL A O 1
ATOM 752 N N . LEU A 1 99 ? -1.250 -13.725 -7.354 1.00 95.19 99 LEU A N 1
ATOM 753 C CA . LEU A 1 99 ? -1.528 -14.175 -5.990 1.00 95.19 99 LEU A CA 1
ATOM 754 C C . LEU A 1 99 ? -1.136 -13.108 -4.961 1.00 95.19 99 LEU A C 1
ATOM 756 O O . LEU A 1 99 ? -1.896 -12.828 -4.036 1.00 95.19 99 LEU A O 1
ATOM 760 N N . PHE A 1 100 ? 0.021 -12.473 -5.150 1.00 92.31 100 PHE A N 1
ATOM 761 C CA . PHE A 1 100 ? 0.498 -11.437 -4.244 1.00 92.31 100 PHE A CA 1
ATOM 762 C C . PHE A 1 100 ? -0.409 -10.198 -4.270 1.00 92.31 100 PHE A C 1
ATOM 764 O O . PHE A 1 100 ? -0.778 -9.664 -3.223 1.00 92.31 100 PHE A O 1
ATOM 771 N N . ALA A 1 101 ? -0.836 -9.784 -5.464 1.00 95.44 101 ALA A N 1
ATOM 772 C CA . ALA A 1 101 ? -1.760 -8.668 -5.635 1.00 95.44 101 ALA A CA 1
ATOM 773 C C . ALA A 1 101 ? -3.117 -8.924 -4.972 1.00 95.44 101 ALA A C 1
ATOM 775 O O . ALA A 1 101 ? -3.658 -8.038 -4.308 1.00 95.44 101 ALA A O 1
ATOM 776 N N . LEU A 1 102 ? -3.638 -10.148 -5.102 1.00 97.69 102 LEU A N 1
ATOM 777 C CA . LEU A 1 102 ? -4.882 -10.553 -4.455 1.00 97.69 102 LEU A CA 1
ATOM 778 C C . LEU A 1 102 ? -4.758 -10.531 -2.933 1.00 97.69 102 LEU A C 1
ATOM 780 O O . LEU A 1 102 ? -5.650 -10.006 -2.281 1.00 97.69 102 LEU A O 1
ATOM 784 N N . ILE A 1 103 ? -3.647 -11.004 -2.358 1.00 97.25 103 ILE A N 1
ATOM 785 C CA . ILE A 1 103 ? -3.430 -10.948 -0.902 1.00 97.25 103 ILE A CA 1
ATOM 786 C C . ILE A 1 103 ? -3.527 -9.505 -0.389 1.00 97.25 103 ILE A C 1
ATOM 788 O O . ILE A 1 103 ? -4.250 -9.241 0.572 1.00 97.25 103 ILE A O 1
ATOM 792 N N . ILE A 1 104 ? -2.843 -8.561 -1.040 1.00 97.25 104 ILE A N 1
ATOM 793 C CA . ILE A 1 104 ? -2.854 -7.147 -0.635 1.00 97.25 104 ILE A CA 1
ATOM 794 C C . ILE A 1 104 ? -4.253 -6.540 -0.789 1.00 97.25 104 ILE A C 1
ATOM 796 O O . ILE A 1 104 ? -4.752 -5.907 0.146 1.00 97.25 104 ILE A O 1
ATOM 800 N N . ALA A 1 105 ? -4.914 -6.773 -1.926 1.00 97.94 105 ALA A N 1
ATOM 801 C CA . ALA A 1 105 ? -6.259 -6.263 -2.178 1.00 97.94 105 ALA A CA 1
ATOM 802 C C . ALA A 1 105 ? -7.294 -6.843 -1.199 1.00 97.94 105 ALA A C 1
ATOM 804 O O . ALA A 1 105 ? -8.123 -6.104 -0.663 1.00 97.94 105 ALA A O 1
ATOM 805 N N . THR A 1 106 ? -7.219 -8.144 -0.910 1.00 98.19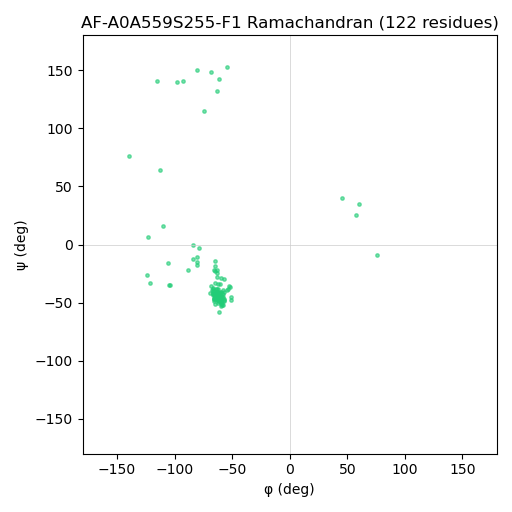 106 THR A N 1
ATOM 806 C CA . THR A 1 106 ? -8.096 -8.818 0.052 1.00 98.19 106 THR A CA 1
ATOM 807 C C . THR A 1 106 ? -7.858 -8.312 1.470 1.00 98.19 106 THR A C 1
ATOM 809 O O . THR A 1 106 ? -8.831 -8.044 2.171 1.00 98.19 106 THR A O 1
ATOM 812 N N . LEU A 1 107 ? -6.605 -8.121 1.898 1.00 97.94 107 LEU A N 1
ATOM 813 C CA . LEU A 1 107 ? -6.305 -7.537 3.210 1.00 97.94 107 LEU A CA 1
ATOM 814 C C . LEU A 1 107 ? -6.864 -6.119 3.337 1.00 97.94 107 LEU A C 1
ATOM 816 O O . LEU A 1 107 ? -7.490 -5.802 4.351 1.00 97.94 107 LEU A O 1
ATOM 820 N N . ASN A 1 108 ? -6.685 -5.283 2.311 1.00 98.38 108 ASN A N 1
ATOM 821 C CA . ASN A 1 108 ? -7.226 -3.928 2.311 1.00 98.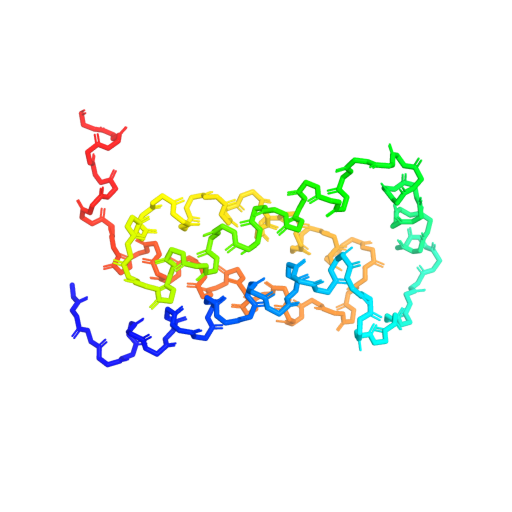38 108 ASN A CA 1
ATOM 822 C C . ASN A 1 108 ? -8.765 -3.944 2.384 1.00 98.38 108 ASN A C 1
ATOM 824 O O . ASN A 1 108 ? -9.347 -3.299 3.255 1.00 98.38 108 ASN A O 1
ATOM 828 N N . GLY A 1 109 ? -9.426 -4.749 1.545 1.00 97.94 109 GLY A N 1
ATOM 829 C CA . GLY A 1 109 ? -10.885 -4.900 1.547 1.00 97.94 109 GLY A CA 1
ATOM 830 C C . GLY A 1 109 ? -11.438 -5.440 2.871 1.00 97.94 109 GLY A C 1
ATOM 831 O O . GLY A 1 109 ? -12.407 -4.900 3.405 1.00 97.94 109 GLY A O 1
ATOM 832 N N . TYR A 1 110 ? -10.783 -6.448 3.452 1.00 97.56 110 TYR A N 1
ATOM 833 C CA . TYR A 1 110 ? -11.129 -6.981 4.770 1.00 97.56 110 TYR A CA 1
ATOM 834 C C . TYR A 1 110 ? -11.033 -5.910 5.863 1.00 97.56 110 TYR A C 1
ATOM 836 O O . TYR A 1 110 ? -11.941 -5.788 6.685 1.00 97.56 110 TYR A O 1
ATOM 844 N N . LEU A 1 111 ? -9.963 -5.110 5.877 1.00 97.50 111 LEU A N 1
ATOM 845 C CA . LEU A 1 111 ? -9.791 -4.043 6.865 1.00 97.50 111 LEU A CA 1
ATOM 846 C C . LEU A 1 111 ? -10.795 -2.902 6.667 1.00 97.50 111 LEU A C 1
ATOM 848 O O . LEU A 1 111 ? -11.281 -2.355 7.659 1.00 97.50 111 LEU A O 1
ATOM 852 N N . ILE A 1 112 ? -11.147 -2.574 5.419 1.00 97.19 112 ILE A N 1
ATOM 853 C CA . ILE A 1 112 ? -12.221 -1.617 5.117 1.00 97.19 112 ILE A CA 1
ATOM 854 C C . ILE A 1 112 ? -13.538 -2.119 5.706 1.00 97.19 112 ILE A C 1
ATOM 856 O O . ILE A 1 112 ? -14.184 -1.391 6.457 1.00 97.19 112 ILE A O 1
ATOM 860 N N . TYR A 1 113 ? -13.890 -3.380 5.447 1.00 95.94 113 TYR A N 1
ATOM 861 C CA . TYR A 1 113 ? -15.085 -4.008 6.007 1.00 95.94 113 TYR A CA 1
ATOM 862 C C . TYR A 1 113 ? -15.064 -4.023 7.546 1.00 95.94 113 TYR A C 1
ATOM 864 O O . TYR A 1 113 ? -16.025 -3.609 8.194 1.00 95.94 113 TYR A O 1
ATOM 872 N N . ALA A 1 114 ? -13.939 -4.401 8.161 1.00 95.31 114 ALA A N 1
ATOM 873 C CA . ALA A 1 114 ? -13.784 -4.424 9.618 1.00 95.31 114 ALA A CA 1
ATOM 874 C C . ALA A 1 114 ? -13.899 -3.031 10.274 1.00 95.31 114 ALA A C 1
ATOM 876 O O . ALA A 1 114 ? -14.190 -2.924 11.472 1.00 95.31 114 ALA A O 1
ATOM 877 N N . HIS A 1 115 ? -13.670 -1.966 9.501 1.00 94.50 115 HIS A N 1
ATOM 878 C CA . HIS A 1 115 ? -13.799 -0.572 9.917 1.00 94.50 115 HIS A CA 1
ATOM 879 C C . HIS A 1 115 ? -14.983 0.155 9.269 1.00 94.50 115 HIS A C 1
ATOM 881 O O . HIS A 1 115 ? -15.039 1.382 9.361 1.00 94.50 115 HIS A O 1
ATOM 887 N N . TRP A 1 116 ? -15.938 -0.576 8.682 1.00 94.44 116 TRP A N 1
ATOM 888 C CA . TRP A 1 116 ? -17.044 -0.017 7.898 1.00 94.44 116 TRP A CA 1
ATOM 889 C C . TRP A 1 116 ? -17.847 1.053 8.640 1.00 94.44 116 TRP A C 1
ATOM 891 O O . TRP A 1 116 ? -18.189 2.081 8.061 1.00 94.44 116 TRP A O 1
ATOM 901 N N . ASP A 1 117 ? -18.068 0.883 9.947 1.00 93.25 117 ASP A N 1
ATOM 902 C CA . ASP A 1 117 ? -18.785 1.872 10.762 1.00 93.25 117 ASP A CA 1
ATOM 903 C C . ASP A 1 117 ? -18.142 3.266 10.729 1.00 93.25 117 ASP A C 1
ATOM 905 O O . ASP A 1 117 ? -18.850 4.265 10.806 1.00 93.25 117 ASP A O 1
ATOM 909 N N . ARG A 1 118 ? -16.815 3.350 10.554 1.00 92.25 118 ARG A N 1
ATOM 910 C CA . ARG A 1 118 ? -16.090 4.625 10.428 1.00 92.25 118 ARG A CA 1
ATOM 911 C C . ARG A 1 118 ? -16.175 5.236 9.031 1.00 92.25 118 ARG A C 1
ATOM 913 O O . ARG A 1 118 ? -15.882 6.414 8.883 1.00 92.25 118 ARG A O 1
ATOM 920 N N . PHE A 1 119 ? -16.547 4.452 8.022 1.00 92.69 119 PHE A N 1
ATOM 921 C CA . PHE A 1 119 ? -16.735 4.923 6.649 1.00 92.69 119 PHE A CA 1
ATOM 922 C C . PHE A 1 119 ? -18.149 5.431 6.386 1.00 92.69 119 PHE A C 1
ATOM 924 O O . PHE A 1 119 ? -18.331 6.238 5.481 1.00 92.69 119 PHE A O 1
ATOM 931 N N . LYS A 1 120 ? -19.139 5.011 7.186 1.00 91.44 120 LYS A N 1
ATOM 932 C CA . LYS A 1 120 ? -20.541 5.431 7.028 1.00 91.44 120 LYS A CA 1
ATOM 933 C C . LYS A 1 120 ? -20.706 6.953 6.983 1.00 91.44 120 LYS A C 1
ATOM 935 O O . LYS A 1 120 ? -21.506 7.441 6.201 1.00 91.44 120 LYS A O 1
ATOM 940 N N . SER A 1 121 ? -19.907 7.707 7.742 1.00 90.88 121 SER A N 1
ATOM 941 C CA . SER A 1 121 ? -19.960 9.177 7.740 1.00 90.88 121 SER A CA 1
ATOM 942 C C . SER A 1 121 ? -19.568 9.832 6.411 1.00 90.88 121 SER A C 1
ATOM 944 O O . SER A 1 121 ? -19.787 11.023 6.258 1.00 90.88 121 SER A O 1
ATOM 946 N N . LEU A 1 122 ? -18.952 9.104 5.473 1.00 89.69 122 LEU A N 1
ATOM 947 C CA . LEU A 1 122 ? -18.658 9.615 4.128 1.00 89.69 122 LEU A CA 1
ATOM 948 C C . LEU A 1 122 ? -19.876 9.565 3.194 1.00 89.69 122 LEU A C 1
ATOM 950 O O . LEU A 1 122 ? -19.840 10.170 2.127 1.00 89.69 122 LEU A O 1
ATOM 954 N N . PHE A 1 123 ? -20.913 8.812 3.569 1.00 89.88 123 PHE A N 1
ATOM 955 C CA . PHE A 1 123 ? -22.086 8.526 2.738 1.00 89.88 123 PHE A CA 1
ATOM 956 C C . PHE A 1 123 ? -23.407 8.948 3.397 1.00 89.88 123 PHE A C 1
ATOM 958 O O . PHE A 1 123 ? -24.469 8.625 2.869 1.00 89.88 123 PHE A O 1
ATOM 965 N N . ASN A 1 124 ? -23.330 9.627 4.545 1.00 70.62 124 ASN A N 1
ATOM 966 C CA . ASN A 1 124 ? -24.467 10.118 5.320 1.00 70.62 124 ASN A CA 1
ATOM 967 C C . ASN A 1 124 ? -24.567 11.637 5.229 1.00 70.62 124 ASN A C 1
ATOM 969 O O . ASN A 1 124 ? -23.497 12.285 5.276 1.00 70.62 124 ASN A O 1
#

Foldseek 3Di:
DPDPVLLVLLLVLLVVLLVQLVCLVVVPDDDDDWDPQLVVVVVVCVVVVVNSNVSSVLSNVLSCCSNVVHPNLVSLVSCQVVLVVLCVSCVPTNVVCNVVSCSNNVSSVVNCVVCVVVVVVVVD